Protein AF-A0AAD7HSR8-F1 (afdb_monomer_lite)

InterPro domains:
  IPR017853 Glycoside hydrolase superfamily [SSF51445] (11-82)
  IPR036962 Glycoside hydrolase, family 3, N-terminal domain superfamily [G3DSA:3.20.20.300] (2-83)
  IPR050288 Cellulose-degrading glycosyl hydrolase 3 [PTHR42715] (10-82)

Organism: NCBI:txid230809

Structure (mmCIF, N/CA/C/O backbone):
data_AF-A0AAD7HSR8-F1
#
_entry.id   AF-A0AAD7HSR8-F1
#
loop_
_atom_site.group_PDB
_atom_site.id
_atom_site.type_symbol
_atom_site.label_atom_id
_atom_site.label_alt_id
_atom_site.label_comp_id
_atom_site.label_asym_id
_atom_site.label_entity_id
_atom_site.label_seq_id
_atom_site.pdbx_PDB_ins_code
_atom_site.Cartn_x
_atom_site.Cartn_y
_atom_site.Cartn_z
_atom_site.occupancy
_atom_site.B_iso_or_equiv
_atom_site.auth_seq_id
_atom_site.auth_comp_id
_atom_site.auth_asym_id
_atom_site.auth_atom_id
_atom_site.pdbx_PDB_model_num
ATOM 1 N N . MET A 1 1 ? -20.616 11.818 -13.636 1.00 72.81 1 MET A N 1
ATOM 2 C CA . MET A 1 1 ? -21.706 10.869 -13.327 1.00 72.81 1 MET A CA 1
ATOM 3 C C . MET A 1 1 ? -21.650 10.593 -11.833 1.00 72.81 1 MET A C 1
ATOM 5 O O . MET A 1 1 ? -20.574 10.278 -11.344 1.00 72.81 1 MET A O 1
ATOM 9 N N . LEU A 1 2 ? -22.746 10.823 -11.111 1.00 88.94 2 LEU A N 1
ATOM 10 C CA . LEU A 1 2 ? -22.859 10.602 -9.667 1.00 88.94 2 LEU A CA 1
ATOM 11 C C . LEU A 1 2 ? -24.087 9.717 -9.404 1.00 88.94 2 LEU A C 1
ATOM 13 O O . LEU A 1 2 ? -25.055 9.832 -10.160 1.00 88.94 2 LEU A O 1
ATOM 17 N N . PRO A 1 3 ? -24.066 8.871 -8.358 1.00 91.69 3 PRO A N 1
ATOM 18 C CA . PRO A 1 3 ? -22.989 8.697 -7.372 1.00 91.69 3 PRO A CA 1
ATOM 19 C C . PRO A 1 3 ? -21.842 7.789 -7.855 1.00 91.69 3 PRO A C 1
ATOM 21 O O . PRO A 1 3 ? -21.960 7.100 -8.868 1.00 91.69 3 PRO A O 1
ATOM 24 N N . ALA A 1 4 ? -20.723 7.789 -7.118 1.00 93.12 4 ALA A N 1
ATOM 25 C CA . ALA A 1 4 ? -19.633 6.842 -7.346 1.00 93.12 4 ALA A CA 1
ATOM 26 C C . ALA A 1 4 ? -20.127 5.396 -7.114 1.00 93.12 4 ALA A C 1
ATOM 28 O O . ALA A 1 4 ? -20.801 5.141 -6.112 1.00 93.12 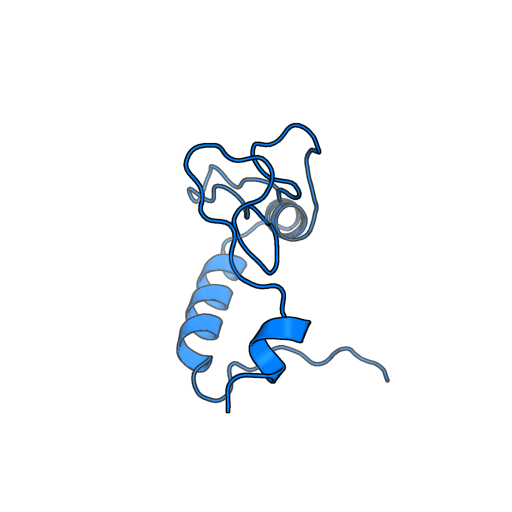4 ALA A O 1
ATOM 29 N N . PRO A 1 5 ? -19.827 4.447 -8.017 1.00 93.25 5 PRO A N 1
ATOM 30 C CA . PRO A 1 5 ? -20.297 3.075 -7.883 1.00 93.25 5 PRO A CA 1
ATOM 31 C C . PRO A 1 5 ? -19.616 2.367 -6.707 1.00 93.25 5 PRO A C 1
ATOM 33 O O . PRO A 1 5 ? -18.407 2.474 -6.506 1.00 93.25 5 PRO A O 1
ATOM 36 N N . ASN A 1 6 ? -20.390 1.585 -5.954 1.00 91.56 6 ASN A N 1
ATOM 37 C CA . ASN A 1 6 ? -19.845 0.726 -4.908 1.00 91.56 6 ASN A CA 1
ATOM 38 C C . ASN A 1 6 ? -19.096 -0.464 -5.520 1.00 91.56 6 ASN A C 1
ATOM 40 O O . ASN A 1 6 ? -19.579 -1.098 -6.459 1.00 91.56 6 ASN A O 1
ATOM 44 N N . VAL A 1 7 ? -17.953 -0.822 -4.931 1.00 93.81 7 VAL A N 1
ATOM 45 C CA . VAL A 1 7 ? -17.216 -2.044 -5.286 1.00 93.81 7 VAL A CA 1
ATOM 46 C C . VAL A 1 7 ? -18.112 -3.252 -5.017 1.00 93.81 7 VAL A C 1
ATOM 48 O O . VAL A 1 7 ? -18.647 -3.361 -3.918 1.00 93.81 7 VAL A O 1
ATOM 51 N N . LYS A 1 8 ? -18.281 -4.160 -5.985 1.00 92.38 8 LYS A N 1
ATOM 52 C CA . LYS A 1 8 ? -19.115 -5.371 -5.842 1.00 92.38 8 LYS A CA 1
ATOM 53 C C . LYS A 1 8 ? -18.309 -6.655 -5.621 1.00 92.38 8 LYS A C 1
ATOM 55 O O . LYS A 1 8 ? -18.781 -7.526 -4.903 1.00 92.38 8 LYS A O 1
ATOM 60 N N . GLY A 1 9 ? -17.078 -6.727 -6.135 1.00 89.75 9 GLY A N 1
ATOM 61 C CA . GLY A 1 9 ? -16.269 -7.954 -6.113 1.00 89.75 9 GLY A CA 1
ATOM 62 C C . GLY A 1 9 ? -16.657 -8.909 -7.234 1.00 89.75 9 GLY A C 1
ATOM 63 O O . GLY A 1 9 ? -17.037 -10.042 -6.976 1.00 89.75 9 GLY A O 1
ATOM 64 N N . GLU A 1 10 ? -16.613 -8.423 -8.471 1.00 91.94 10 GLU A N 1
ATOM 65 C CA . GLU A 1 10 ? -16.974 -9.188 -9.667 1.00 91.94 10 GLU A CA 1
ATOM 66 C C . GLU A 1 10 ? -15.756 -9.937 -10.234 1.00 91.94 10 GLU A C 1
ATOM 68 O O . GLU A 1 10 ? -14.614 -9.492 -10.077 1.00 91.94 10 GLU A O 1
ATOM 73 N N . GLY A 1 11 ? -16.001 -11.075 -10.890 1.00 94.06 11 GLY A N 1
ATOM 74 C CA . GLY A 1 11 ? -14.957 -11.910 -11.492 1.00 94.06 11 GLY A CA 1
ATOM 75 C C . GLY A 1 11 ? -13.896 -12.359 -10.483 1.00 94.06 11 GLY A C 1
ATOM 76 O O . GLY A 1 11 ? -14.204 -12.700 -9.338 1.00 94.06 11 GLY A O 1
ATOM 77 N N . ASP A 1 12 ? -12.633 -12.296 -10.899 1.00 96.19 12 ASP A N 1
ATOM 78 C CA . ASP A 1 12 ? -11.480 -12.747 -10.108 1.00 96.19 12 ASP A CA 1
ATOM 79 C C . ASP A 1 12 ? -11.277 -11.957 -8.799 1.00 96.19 12 ASP A C 1
ATOM 81 O O . ASP A 1 12 ? -10.558 -12.389 -7.897 1.00 96.19 12 ASP A O 1
ATOM 85 N N . TRP A 1 13 ? -11.949 -10.811 -8.644 1.00 96.00 13 TRP A N 1
ATOM 86 C CA . TRP A 1 13 ? -11.842 -9.962 -7.457 1.00 96.00 13 TRP A CA 1
ATOM 87 C C . TRP A 1 13 ? -12.773 -10.364 -6.311 1.00 96.00 13 TRP A C 1
ATOM 89 O O . TRP A 1 13 ? -12.631 -9.823 -5.211 1.00 96.00 13 TRP A O 1
ATOM 99 N N . ALA A 1 14 ? -13.699 -11.308 -6.514 1.00 96.75 14 ALA A N 1
ATOM 100 C CA . ALA A 1 14 ? -14.695 -11.689 -5.509 1.00 96.75 14 ALA A CA 1
ATOM 101 C C . ALA A 1 14 ? -14.062 -12.060 -4.156 1.00 96.75 14 ALA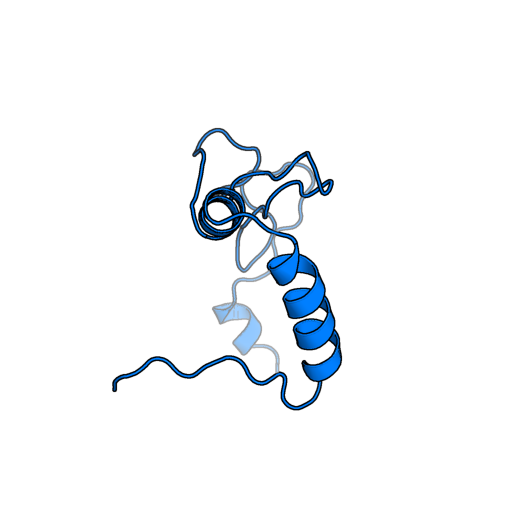 A C 1
ATOM 103 O O . ALA A 1 14 ? -14.418 -11.506 -3.112 1.00 96.75 14 ALA A O 1
ATOM 104 N N . ALA A 1 15 ? -13.056 -12.939 -4.169 1.00 97.06 15 ALA A N 1
ATOM 105 C CA . ALA A 1 15 ? -12.373 -13.372 -2.951 1.00 97.06 15 ALA A CA 1
ATOM 106 C C . ALA A 1 15 ? -11.610 -12.226 -2.262 1.00 97.06 15 ALA A C 1
ATOM 108 O O . ALA A 1 15 ? -11.613 -12.122 -1.031 1.00 97.06 15 ALA A O 1
ATOM 109 N N . ALA A 1 16 ? -10.972 -11.351 -3.044 1.00 97.06 16 ALA A N 1
ATOM 110 C CA . ALA A 1 16 ? -10.228 -10.210 -2.521 1.00 97.06 16 ALA A CA 1
ATOM 111 C C . ALA A 1 16 ? -11.165 -9.196 -1.849 1.00 97.06 16 ALA A C 1
ATOM 113 O O . ALA A 1 16 ? -10.899 -8.750 -0.732 1.00 97.06 16 ALA A O 1
ATOM 114 N N . VAL A 1 17 ? -12.302 -8.893 -2.483 1.00 97.56 17 VAL A N 1
ATOM 115 C CA . VAL A 1 17 ? -13.301 -7.961 -1.944 1.00 97.56 17 VAL A CA 1
ATOM 116 C C . VAL A 1 17 ? -13.948 -8.511 -0.677 1.00 97.56 17 VAL A C 1
ATOM 118 O O . VAL A 1 17 ? -14.118 -7.754 0.278 1.00 97.56 17 VAL A O 1
ATOM 121 N N . THR A 1 18 ? -14.235 -9.812 -0.601 1.00 97.44 18 THR A N 1
ATOM 122 C CA . THR A 1 18 ? -14.733 -10.435 0.637 1.00 97.44 18 THR A CA 1
ATOM 123 C C . THR A 1 18 ? -13.758 -10.241 1.800 1.00 97.44 18 THR A C 1
ATOM 125 O O . THR A 1 18 ? -14.161 -9.793 2.876 1.00 97.44 18 THR A O 1
ATOM 128 N N . LYS A 1 19 ? -12.459 -10.488 1.585 1.00 97.31 19 LYS A N 1
ATOM 129 C CA . LYS A 1 19 ? -11.426 -10.268 2.613 1.00 97.31 19 LYS A CA 1
ATOM 130 C C . LYS A 1 19 ? -11.296 -8.790 2.989 1.00 97.31 19 LYS A C 1
ATOM 132 O O . LYS A 1 19 ? -11.229 -8.463 4.172 1.00 97.31 19 LYS A O 1
ATOM 137 N N . ALA A 1 20 ? -11.316 -7.895 2.002 1.00 96.88 20 ALA A N 1
ATOM 138 C CA . ALA A 1 20 ? -11.240 -6.456 2.233 1.00 96.88 20 ALA A CA 1
ATOM 139 C C . ALA A 1 20 ? -12.426 -5.947 3.066 1.00 96.88 20 ALA A C 1
ATOM 141 O O . ALA A 1 20 ? -12.232 -5.166 3.995 1.00 96.88 20 ALA A O 1
ATOM 142 N N . ARG A 1 21 ? -13.649 -6.424 2.802 1.00 96.81 21 ARG A N 1
ATOM 143 C CA . ARG A 1 21 ? -14.830 -6.097 3.618 1.00 96.81 21 ARG A CA 1
ATOM 144 C C . ARG A 1 21 ? -14.690 -6.587 5.054 1.00 96.81 21 ARG A C 1
ATOM 146 O O . ARG A 1 21 ? -14.933 -5.814 5.973 1.00 96.81 21 ARG A O 1
ATOM 153 N N . ALA A 1 22 ? -14.249 -7.828 5.251 1.00 97.44 22 ALA A N 1
ATOM 154 C CA . ALA A 1 22 ? -14.055 -8.388 6.587 1.00 97.44 22 ALA A CA 1
ATOM 155 C C . ALA A 1 22 ? -12.979 -7.634 7.394 1.00 97.44 22 ALA A C 1
ATOM 157 O O . ALA A 1 22 ? -13.135 -7.431 8.597 1.00 97.44 22 ALA A O 1
ATOM 158 N N . PHE A 1 23 ? -11.906 -7.181 6.740 1.00 97.38 23 PHE A N 1
ATOM 159 C CA . PHE A 1 23 ? -10.872 -6.362 7.373 1.00 97.38 23 PHE A CA 1
ATOM 160 C C . PHE A 1 23 ? -11.377 -4.945 7.682 1.00 97.38 23 PHE A C 1
ATOM 162 O O . PHE A 1 23 ? -11.305 -4.491 8.820 1.00 97.38 23 PHE A O 1
ATOM 169 N N . THR A 1 24 ? -11.953 -4.257 6.691 1.00 96.44 24 THR A N 1
ATOM 170 C CA . THR A 1 24 ? -12.443 -2.872 6.838 1.00 96.44 24 THR A CA 1
ATOM 171 C C . THR A 1 24 ? -13.603 -2.734 7.824 1.00 96.44 24 THR A C 1
ATOM 173 O O . THR A 1 24 ? -13.768 -1.667 8.417 1.00 96.44 24 THR A O 1
ATOM 176 N 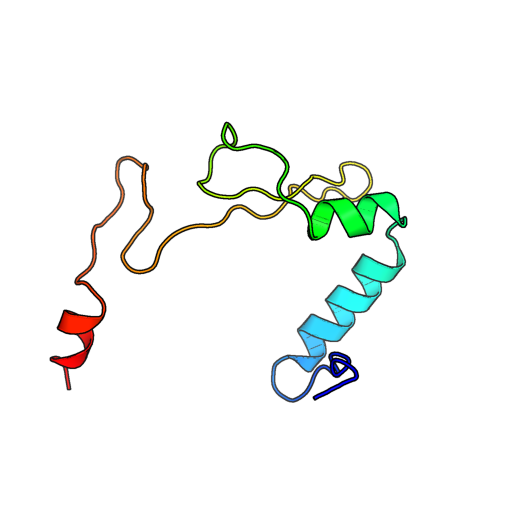N . ALA A 1 25 ? -14.383 -3.797 8.042 1.00 97.44 25 ALA A N 1
ATOM 177 C CA . ALA A 1 25 ? -15.431 -3.842 9.060 1.00 97.44 25 ALA A CA 1
ATOM 178 C C . ALA A 1 25 ? -14.884 -3.750 10.495 1.00 97.44 25 ALA A C 1
ATOM 180 O O . ALA A 1 25 ? -15.586 -3.270 11.378 1.00 97.44 25 ALA A O 1
ATOM 181 N N . GLN A 1 26 ? -13.633 -4.159 10.726 1.00 97.81 26 GLN A N 1
ATOM 182 C CA . GLN A 1 26 ? -12.981 -4.081 12.038 1.00 97.81 26 GLN A CA 1
ATOM 183 C C . GLN A 1 26 ? -12.370 -2.703 12.323 1.00 97.81 26 GLN A C 1
ATOM 185 O O . GLN A 1 26 ? -11.876 -2.487 13.430 1.00 97.81 26 GLN A O 1
ATOM 190 N N . LEU A 1 27 ? -12.347 -1.798 11.337 1.00 97.62 27 LEU A N 1
ATOM 191 C CA . LEU A 1 27 ? -11.679 -0.501 11.433 1.00 97.62 27 LEU A CA 1
ATOM 192 C C . LEU A 1 27 ? -12.576 0.568 12.053 1.00 97.62 27 LEU A C 1
ATOM 194 O O . LEU A 1 27 ? -13.740 0.719 11.664 1.00 97.62 27 LEU A O 1
ATOM 198 N N . THR A 1 28 ? -11.996 1.386 12.930 1.00 98.06 28 THR A N 1
ATOM 199 C CA . THR A 1 28 ? -12.606 2.657 13.340 1.00 98.06 28 THR A CA 1
ATOM 200 C C . THR A 1 28 ? -12.619 3.653 12.175 1.00 98.06 28 THR A C 1
ATOM 202 O O . THR A 1 28 ? -11.970 3.450 11.145 1.00 98.06 28 THR A O 1
ATOM 205 N N . LEU A 1 29 ? -13.366 4.751 12.315 1.00 97.56 29 LEU A N 1
ATOM 206 C CA . LEU A 1 29 ? -13.398 5.796 11.290 1.00 97.56 29 LEU A CA 1
ATOM 207 C C . LEU A 1 29 ? -12.000 6.389 11.041 1.00 97.56 29 LEU A C 1
ATOM 209 O O . LEU A 1 29 ? -11.575 6.482 9.892 1.00 97.56 29 LEU A O 1
ATOM 213 N N . ASP A 1 30 ? -11.257 6.688 12.106 1.00 96.94 30 ASP A N 1
ATOM 214 C CA . ASP A 1 30 ? -9.895 7.221 12.000 1.00 96.94 30 ASP A CA 1
ATOM 215 C C . ASP A 1 30 ? -8.938 6.220 11.345 1.00 96.94 30 ASP A C 1
ATOM 217 O O . ASP A 1 30 ? -8.090 6.593 10.536 1.00 96.94 30 ASP A O 1
ATOM 221 N N . GLU A 1 31 ? -9.083 4.927 11.648 1.00 97.44 31 GLU A N 1
ATOM 222 C CA . GLU A 1 31 ? -8.290 3.876 11.007 1.00 97.44 31 GLU A CA 1
ATOM 223 C C . GLU A 1 31 ? -8.602 3.771 9.506 1.00 97.44 31 GLU A C 1
ATOM 225 O O . GLU A 1 31 ? -7.682 3.593 8.709 1.00 97.44 31 GLU A O 1
ATOM 230 N N . LYS A 1 32 ? -9.862 3.958 9.088 1.00 97.31 32 LYS A N 1
ATOM 231 C CA . LYS A 1 32 ? -10.224 4.021 7.660 1.00 97.31 32 LYS A CA 1
ATOM 232 C C . LYS A 1 32 ? -9.580 5.219 6.966 1.00 97.31 32 LYS A C 1
ATOM 234 O O . LYS A 1 32 ? -9.029 5.054 5.881 1.00 97.31 32 LYS A O 1
ATOM 239 N N . ILE A 1 33 ? -9.588 6.390 7.606 1.00 96.88 33 ILE A N 1
ATOM 240 C CA . ILE A 1 33 ? -8.954 7.606 7.071 1.00 96.88 33 ILE A CA 1
ATOM 241 C C . ILE A 1 33 ? -7.447 7.388 6.873 1.00 96.88 33 ILE A C 1
ATOM 243 O O . ILE A 1 33 ? -6.893 7.780 5.849 1.00 96.88 33 ILE A O 1
ATOM 247 N N . LYS A 1 34 ? -6.773 6.700 7.801 1.00 94.69 34 LYS A N 1
ATOM 248 C CA . LYS A 1 34 ? -5.337 6.394 7.676 1.00 94.69 34 LYS A CA 1
ATOM 249 C C . LYS A 1 34 ? -4.999 5.559 6.441 1.00 94.69 34 LYS A C 1
ATOM 251 O O . LYS A 1 34 ? -3.926 5.743 5.875 1.00 94.69 34 LYS A O 1
ATOM 256 N N . VAL A 1 35 ? -5.889 4.665 6.007 1.00 95.38 35 VAL A N 1
ATOM 257 C CA . VAL A 1 35 ? -5.676 3.862 4.789 1.00 95.38 35 VAL A CA 1
ATOM 258 C C . VAL A 1 35 ? -5.733 4.733 3.532 1.00 95.38 35 VAL A C 1
ATOM 260 O O . VAL A 1 35 ? -5.018 4.462 2.572 1.00 95.38 35 VAL A O 1
ATOM 263 N N . THR A 1 36 ? -6.554 5.784 3.530 1.00 95.25 36 THR A N 1
ATOM 264 C CA . THR A 1 36 ? -6.768 6.647 2.358 1.00 95.25 36 THR A CA 1
ATOM 265 C C . THR A 1 36 ? -5.853 7.866 2.303 1.00 95.25 36 THR A C 1
ATOM 267 O O . THR A 1 36 ? -5.778 8.519 1.266 1.00 95.25 36 THR A O 1
ATOM 270 N N . THR A 1 37 ? -5.173 8.189 3.402 1.00 93.94 37 THR A N 1
ATOM 271 C CA . THR A 1 37 ? -4.414 9.434 3.544 1.00 93.94 37 THR A CA 1
ATOM 272 C C . THR A 1 37 ? -2.916 9.165 3.603 1.00 93.94 37 THR A C 1
ATOM 274 O O . THR A 1 37 ? -2.452 8.291 4.340 1.00 93.94 37 THR A O 1
ATOM 277 N N . GLY A 1 38 ? -2.155 9.944 2.833 1.00 92.88 38 GLY A N 1
ATOM 278 C CA . GLY A 1 38 ? -0.697 9.953 2.901 1.00 92.88 38 GLY A CA 1
ATOM 279 C C . GLY A 1 38 ? -0.212 10.602 4.196 1.00 92.88 38 GLY A C 1
ATOM 280 O O . GLY A 1 38 ? -0.750 11.632 4.594 1.00 92.88 38 GLY A O 1
ATOM 281 N N . VAL A 1 39 ? 0.774 10.000 4.863 1.00 87.19 39 VAL A N 1
ATOM 282 C CA . VAL A 1 39 ? 1.219 10.461 6.194 1.00 87.19 39 VAL A CA 1
ATOM 283 C C . VAL A 1 39 ? 2.581 11.141 6.211 1.00 87.19 39 VAL A C 1
ATOM 285 O O . VAL A 1 39 ? 2.811 11.950 7.102 1.00 87.19 39 VAL A O 1
ATOM 288 N N . ASP A 1 40 ? 3.475 10.850 5.261 1.00 67.50 40 ASP A N 1
ATOM 289 C CA . ASP A 1 40 ? 4.803 11.471 5.243 1.00 67.50 40 ASP A CA 1
ATOM 290 C C . ASP A 1 40 ? 5.511 11.340 3.882 1.00 67.50 40 ASP A C 1
ATOM 292 O O . ASP A 1 40 ? 5.416 10.300 3.219 1.00 67.50 40 ASP A O 1
ATOM 296 N N . VAL A 1 41 ? 6.265 12.380 3.513 1.00 62.44 41 VAL A N 1
ATOM 297 C CA . VAL A 1 41 ? 7.248 12.395 2.413 1.00 62.44 41 VAL A CA 1
ATOM 298 C C . VAL A 1 41 ? 8.617 11.847 2.846 1.00 62.44 41 VAL A C 1
ATOM 300 O O . VAL A 1 41 ? 9.450 11.567 1.991 1.00 62.44 41 VAL A O 1
ATOM 303 N N . LEU A 1 42 ? 8.850 11.673 4.154 1.00 66.44 42 LEU A N 1
ATOM 304 C CA . LEU A 1 42 ? 10.070 11.094 4.741 1.00 66.44 42 LEU A CA 1
ATOM 305 C C . LEU A 1 42 ? 9.972 9.580 4.998 1.00 66.44 42 LEU A C 1
ATOM 307 O O . LEU A 1 42 ? 10.897 8.975 5.544 1.00 66.44 42 LEU A O 1
ATOM 311 N N . GLY A 1 43 ? 8.857 8.944 4.626 1.00 72.94 43 GLY A N 1
ATOM 312 C CA . GLY A 1 43 ? 8.757 7.487 4.645 1.00 72.94 43 GLY A CA 1
ATOM 313 C C . GLY A 1 43 ? 9.709 6.835 3.633 1.00 72.94 43 GLY A C 1
ATOM 314 O O . GLY A 1 43 ? 10.283 7.491 2.771 1.00 72.94 43 GLY A O 1
ATOM 315 N N . ARG A 1 44 ? 9.876 5.508 3.711 1.00 83.50 44 ARG A N 1
ATOM 316 C CA . ARG A 1 44 ? 10.822 4.774 2.839 1.00 83.50 44 ARG A CA 1
ATOM 317 C C . ARG A 1 44 ? 10.462 4.824 1.351 1.00 83.50 44 ARG A C 1
ATOM 319 O O . ARG A 1 44 ? 11.299 4.498 0.519 1.00 83.50 44 ARG A O 1
ATOM 326 N N . CYS A 1 45 ? 9.220 5.169 1.032 1.00 88.56 45 CYS A N 1
ATOM 327 C CA . CYS A 1 45 ? 8.665 5.130 -0.316 1.00 88.56 45 CYS A CA 1
ATOM 328 C C . CYS A 1 45 ? 8.207 6.520 -0.745 1.00 88.56 45 CYS A C 1
ATOM 330 O O . CYS A 1 45 ? 7.937 7.366 0.106 1.00 88.56 45 CYS A O 1
ATOM 332 N N . VAL A 1 46 ? 8.055 6.741 -2.053 1.00 90.19 46 VAL A N 1
ATOM 333 C CA . VAL A 1 46 ? 7.624 8.041 -2.600 1.00 90.19 46 VAL A CA 1
ATOM 334 C C . VAL A 1 46 ? 6.241 8.443 -2.072 1.00 90.19 46 VAL A C 1
ATOM 336 O O . VAL A 1 46 ? 5.994 9.620 -1.822 1.00 90.19 46 VAL A O 1
ATOM 339 N N . GLY A 1 47 ? 5.351 7.468 -1.865 1.00 91.75 47 GLY A N 1
ATOM 340 C CA . GLY A 1 47 ? 4.080 7.656 -1.170 1.00 91.75 47 GLY A CA 1
ATOM 341 C C . GLY A 1 47 ? 3.858 6.584 -0.108 1.00 91.75 47 GLY A C 1
ATOM 342 O O . GLY A 1 47 ? 4.082 5.400 -0.367 1.00 91.75 47 GLY A O 1
ATOM 343 N N . ASN A 1 48 ? 3.395 6.998 1.075 1.00 92.88 48 ASN A N 1
ATOM 344 C CA . ASN A 1 48 ? 3.107 6.104 2.198 1.00 92.88 48 ASN A CA 1
ATOM 345 C C . ASN A 1 48 ? 1.751 6.443 2.820 1.00 92.88 48 ASN A C 1
ATOM 347 O O . ASN A 1 48 ? 1.513 7.603 3.162 1.00 92.88 48 ASN A O 1
ATOM 351 N N . THR A 1 49 ? 0.887 5.445 3.012 1.00 94.06 49 THR A N 1
ATOM 352 C CA . THR A 1 49 ? -0.353 5.614 3.793 1.00 94.06 49 THR A CA 1
ATOM 353 C C . THR A 1 49 ? -0.088 5.433 5.288 1.00 94.06 49 THR A C 1
ATOM 355 O O . THR A 1 49 ? 0.965 4.942 5.696 1.00 94.06 49 THR A O 1
ATOM 358 N N . GLY A 1 50 ? -1.070 5.760 6.127 1.00 92.81 50 GLY A N 1
ATOM 359 C CA . GLY A 1 50 ? -0.984 5.547 7.570 1.00 92.81 50 GLY A CA 1
ATOM 360 C C . GLY A 1 50 ? -0.972 4.073 7.997 1.00 92.81 50 GLY A C 1
ATOM 361 O O . GLY A 1 50 ? -1.359 3.166 7.252 1.00 92.81 50 GLY A O 1
ATOM 362 N N . THR A 1 51 ? -0.544 3.846 9.242 1.00 93.88 51 THR A N 1
ATOM 363 C CA . THR A 1 51 ? -0.455 2.523 9.882 1.00 93.88 51 THR A CA 1
ATOM 364 C C . THR A 1 51 ? -1.622 2.272 10.845 1.00 93.88 51 THR A C 1
ATOM 366 O O . THR A 1 51 ? -2.203 3.209 11.401 1.00 93.88 51 THR A O 1
ATOM 369 N N . ILE A 1 52 ? -1.966 0.997 11.071 1.00 96.44 52 ILE A N 1
ATOM 370 C CA . ILE A 1 52 ? -2.963 0.570 12.073 1.00 96.44 52 ILE A CA 1
ATOM 371 C C . ILE A 1 52 ? -2.342 -0.545 12.936 1.00 96.44 52 ILE A C 1
ATOM 373 O O . ILE A 1 52 ? -2.563 -1.731 12.675 1.00 96.44 52 ILE A O 1
ATOM 377 N N . PRO A 1 53 ? -1.545 -0.192 13.967 1.00 94.88 53 PRO A N 1
ATOM 378 C CA . PRO A 1 53 ? -0.798 -1.165 14.772 1.00 94.88 53 PRO A CA 1
ATOM 379 C C . PRO A 1 53 ? -1.678 -2.203 15.475 1.00 94.88 53 PRO 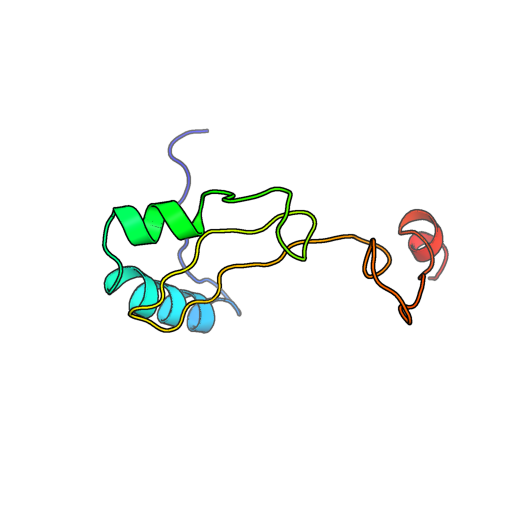A C 1
ATOM 381 O O . PRO A 1 53 ? -1.294 -3.364 15.567 1.00 94.88 53 PRO A O 1
ATOM 384 N N . ARG A 1 54 ? -2.889 -1.812 15.899 1.00 97.44 54 ARG A N 1
ATOM 385 C CA . ARG A 1 54 ? -3.869 -2.684 16.572 1.00 97.44 54 ARG A CA 1
ATOM 386 C C . ARG A 1 54 ? -4.218 -3.937 15.763 1.00 97.44 54 ARG A C 1
ATOM 388 O O . ARG A 1 54 ? -4.460 -4.987 16.345 1.00 97.44 54 ARG A O 1
ATOM 395 N N . LEU A 1 55 ? -4.245 -3.817 14.435 1.00 96.62 55 LEU A N 1
ATOM 396 C CA . LEU A 1 55 ? -4.524 -4.917 13.505 1.00 96.62 55 LEU A CA 1
ATOM 397 C C . LEU A 1 55 ? -3.279 -5.352 12.716 1.00 96.62 55 LEU A C 1
ATOM 399 O O . LEU A 1 55 ? -3.396 -6.066 11.724 1.00 96.62 55 LEU A O 1
ATOM 403 N N . GLY A 1 56 ? -2.086 -4.895 13.111 1.00 95.06 56 GLY A N 1
ATOM 404 C CA . GLY A 1 56 ? -0.828 -5.227 12.438 1.00 95.06 56 GLY A CA 1
ATOM 405 C C . GLY A 1 56 ? -0.662 -4.632 11.032 1.00 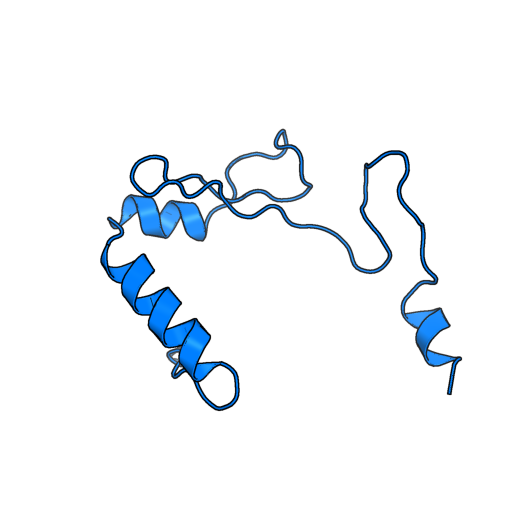95.06 56 GLY A C 1
ATOM 406 O O . GLY A 1 56 ? 0.218 -5.063 10.287 1.00 95.06 56 GLY A O 1
ATOM 407 N N . TRP A 1 57 ? -1.474 -3.644 10.647 1.00 95.00 57 TRP A N 1
ATOM 408 C CA . TRP A 1 57 ? -1.388 -3.003 9.334 1.00 95.00 57 TRP A CA 1
ATOM 409 C C . TRP A 1 57 ? -0.223 -2.014 9.278 1.00 95.00 57 TRP A C 1
ATOM 411 O O . TRP A 1 57 ? -0.178 -1.039 10.036 1.00 95.00 57 TRP A O 1
ATOM 421 N N . LYS A 1 58 ? 0.692 -2.226 8.332 1.00 93.31 58 LYS A N 1
ATOM 422 C CA . LYS A 1 58 ? 1.912 -1.419 8.180 1.00 93.31 58 LYS A CA 1
ATOM 423 C C . LYS A 1 58 ? 1.780 -0.242 7.209 1.00 93.31 58 LYS A C 1
ATOM 425 O O . LYS A 1 58 ? 2.743 0.497 7.053 1.00 93.31 58 LYS A O 1
ATOM 430 N N . GLY A 1 59 ? 0.613 -0.052 6.594 1.00 92.75 59 GLY A N 1
ATOM 431 C CA . GLY A 1 59 ? 0.435 0.925 5.519 1.00 92.75 59 GLY A CA 1
ATOM 432 C C . GLY A 1 59 ? 0.811 0.366 4.146 1.00 92.75 59 GLY A C 1
ATOM 433 O O . GLY A 1 59 ? 1.387 -0.717 4.031 1.00 92.75 59 GLY A O 1
ATOM 434 N N . PHE A 1 60 ? 0.470 1.118 3.103 1.00 94.00 60 PHE A N 1
ATOM 435 C CA . PHE A 1 60 ? 0.940 0.896 1.741 1.00 94.00 60 PHE A CA 1
ATOM 436 C C . PHE A 1 60 ? 2.138 1.792 1.428 1.00 94.00 60 PHE A C 1
ATOM 438 O O . PHE A 1 60 ? 2.189 2.940 1.865 1.00 94.00 60 PHE A O 1
ATOM 445 N N . CYS A 1 61 ? 3.059 1.254 0.633 1.00 92.56 61 CYS A N 1
ATOM 446 C CA . CYS A 1 61 ? 4.272 1.883 0.117 1.00 92.56 61 CYS A CA 1
ATOM 447 C C . CYS A 1 61 ? 4.186 1.867 -1.417 1.00 92.56 61 CYS A C 1
ATOM 449 O O . CYS A 1 61 ? 3.975 0.799 -1.993 1.00 92.56 61 CYS A O 1
ATOM 451 N N . LEU A 1 62 ? 4.272 3.030 -2.070 1.00 92.75 62 LEU A N 1
ATOM 452 C CA . LEU A 1 62 ? 3.875 3.211 -3.475 1.00 92.75 62 LEU A CA 1
ATOM 453 C C . LEU A 1 62 ? 5.017 3.763 -4.341 1.00 92.75 62 LEU A C 1
ATOM 455 O O . LEU A 1 62 ? 5.739 4.660 -3.895 1.00 92.75 62 LEU A O 1
ATOM 459 N N . ASP A 1 63 ? 5.146 3.247 -5.574 1.00 89.69 63 ASP A N 1
ATOM 460 C CA . ASP A 1 63 ? 6.194 3.641 -6.529 1.00 89.69 63 ASP A CA 1
ATOM 461 C C . ASP A 1 63 ? 5.858 3.351 -8.026 1.00 89.69 63 ASP A C 1
ATOM 463 O O . ASP A 1 63 ? 4.695 3.446 -8.420 1.00 89.69 63 ASP A O 1
ATOM 467 N N . SER A 1 64 ? 6.868 3.075 -8.872 1.00 92.62 64 SER A N 1
ATOM 468 C CA . SER A 1 64 ? 7.001 3.562 -10.259 1.00 92.62 64 SER A CA 1
ATOM 469 C C . SER A 1 64 ? 6.759 2.526 -11.388 1.00 92.62 64 SER A C 1
ATOM 471 O O . SER A 1 64 ? 6.614 1.336 -11.115 1.00 92.62 64 SER A O 1
ATOM 473 N N . PRO A 1 65 ? 6.744 2.944 -12.679 1.00 93.56 65 PRO A N 1
ATOM 474 C CA . PRO A 1 65 ? 6.374 2.082 -13.811 1.00 93.56 65 PRO A CA 1
ATOM 475 C C . PRO A 1 65 ? 7.514 1.315 -14.522 1.00 93.56 65 PRO A C 1
ATOM 477 O O . PRO A 1 65 ? 7.208 0.519 -15.405 1.00 93.56 65 PRO A O 1
ATOM 480 N N . LEU A 1 66 ? 8.802 1.548 -14.218 1.00 94.06 66 LEU A N 1
ATOM 481 C CA . LEU A 1 66 ? 9.937 0.899 -14.927 1.00 94.06 66 LEU A CA 1
ATOM 482 C C . LEU A 1 66 ? 11.023 0.306 -14.012 1.00 94.06 66 LEU A C 1
ATOM 484 O O . LEU A 1 66 ? 12.129 -0.003 -14.455 1.00 94.06 66 LEU A O 1
ATOM 488 N N . GLY A 1 67 ? 10.715 0.159 -12.728 1.00 93.50 67 GLY A N 1
ATOM 489 C CA . GLY A 1 67 ? 11.640 -0.312 -11.701 1.00 93.50 67 GLY A CA 1
ATOM 490 C C . GLY A 1 67 ? 11.334 0.321 -10.348 1.00 93.50 67 GLY A C 1
ATOM 491 O O . GLY A 1 67 ? 10.416 1.134 -10.228 1.00 93.50 67 GLY A O 1
ATOM 492 N N . VAL A 1 68 ? 12.111 -0.044 -9.330 1.00 94.62 68 VAL A N 1
ATOM 493 C CA . VAL A 1 68 ? 12.035 0.606 -8.014 1.00 94.62 68 VAL A CA 1
ATOM 494 C C . VAL A 1 68 ? 12.874 1.882 -8.056 1.00 94.62 68 VAL A C 1
ATOM 496 O O . VAL A 1 68 ? 14.068 1.848 -8.351 1.00 94.62 68 VAL A O 1
ATOM 499 N N . ARG A 1 69 ? 12.242 3.020 -7.804 1.00 90.88 69 ARG A N 1
ATOM 500 C CA . ARG A 1 69 ? 12.839 4.350 -7.781 1.00 90.88 69 ARG A CA 1
ATOM 501 C C . ARG A 1 69 ? 13.482 4.602 -6.417 1.00 90.88 69 ARG A C 1
ATOM 503 O O . ARG A 1 69 ? 12.947 4.210 -5.388 1.00 90.88 69 ARG A O 1
ATOM 510 N N . LEU A 1 70 ? 14.598 5.335 -6.413 1.00 90.56 70 LEU A N 1
ATOM 511 C CA . LEU A 1 70 ? 15.330 5.725 -5.195 1.00 90.56 70 LEU A CA 1
ATOM 512 C C . LEU A 1 70 ?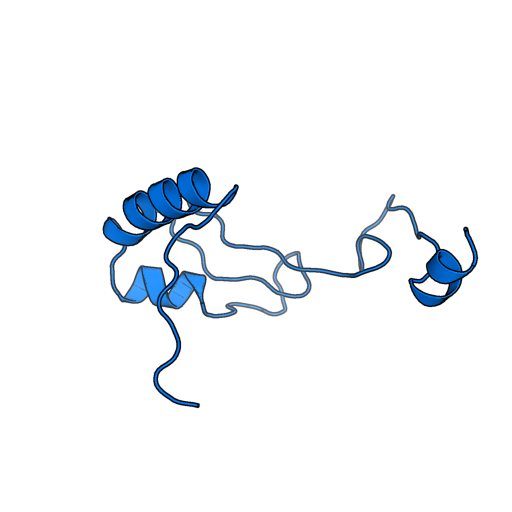 15.790 4.529 -4.333 1.00 90.56 70 LEU A C 1
ATOM 514 O O . LEU A 1 70 ? 15.934 4.667 -3.122 1.00 90.56 70 LEU A O 1
ATOM 518 N N . ALA A 1 71 ? 16.038 3.376 -4.959 1.00 92.38 71 ALA A N 1
ATOM 519 C CA . ALA A 1 71 ? 16.596 2.187 -4.321 1.00 92.38 71 ALA A CA 1
ATOM 520 C C . ALA A 1 71 ? 17.951 1.819 -4.941 1.00 92.38 71 ALA A C 1
ATOM 522 O O . ALA A 1 71 ? 18.192 2.059 -6.127 1.00 92.38 71 ALA A O 1
ATOM 523 N N . ASP A 1 72 ? 18.827 1.224 -4.137 1.00 94.94 72 ASP A N 1
ATOM 524 C CA . ASP A 1 72 ? 20.082 0.618 -4.568 1.00 94.94 72 ASP A CA 1
ATOM 525 C C . ASP A 1 72 ? 19.887 -0.863 -4.933 1.00 94.94 72 ASP A C 1
ATOM 527 O O . ASP A 1 72 ? 18.879 -1.486 -4.601 1.00 94.94 72 ASP A O 1
ATOM 531 N N . PHE A 1 73 ? 20.832 -1.419 -5.702 1.00 96.19 73 PHE A N 1
ATOM 532 C CA . PHE A 1 73 ? 20.796 -2.810 -6.189 1.00 96.19 73 PHE A CA 1
ATOM 533 C C . PHE A 1 73 ? 19.510 -3.203 -6.951 1.00 96.19 73 PHE A C 1
ATOM 535 O O . PHE A 1 73 ? 19.192 -4.385 -7.088 1.00 96.19 73 PHE A O 1
ATOM 542 N N . ALA A 1 74 ? 18.782 -2.219 -7.486 1.00 94.94 74 ALA A N 1
ATOM 543 C CA . ALA A 1 74 ? 17.588 -2.413 -8.297 1.00 94.94 74 ALA A CA 1
ATOM 544 C C . ALA A 1 74 ? 17.917 -2.452 -9.800 1.00 94.94 74 ALA A C 1
ATOM 546 O O . ALA A 1 74 ? 18.903 -1.884 -10.266 1.00 94.94 74 ALA A O 1
ATOM 547 N N . SER A 1 75 ? 17.057 -3.112 -10.577 1.00 95.94 75 SER A N 1
ATOM 548 C CA . SER A 1 75 ? 17.132 -3.099 -12.043 1.00 95.94 75 SER A CA 1
ATOM 549 C C . SER A 1 75 ? 16.363 -1.916 -12.632 1.00 95.94 75 SER A C 1
ATOM 551 O O . SER A 1 75 ? 15.299 -1.551 -12.129 1.00 95.94 75 SER A O 1
ATOM 553 N N . ALA A 1 76 ? 16.867 -1.371 -13.742 1.00 96.19 76 ALA A N 1
ATOM 554 C CA . ALA A 1 76 ? 16.158 -0.407 -14.580 1.00 96.19 76 ALA A CA 1
ATOM 555 C C . ALA A 1 76 ? 15.665 -1.103 -15.858 1.00 96.19 76 ALA A C 1
ATOM 557 O O . ALA A 1 76 ? 16.469 -1.562 -16.672 1.00 96.19 76 ALA A O 1
ATOM 558 N N . PHE A 1 77 ? 14.346 -1.204 -16.025 1.00 95.94 77 PHE A N 1
ATOM 559 C CA . PHE A 1 77 ? 13.726 -1.855 -17.179 1.00 95.94 77 PHE A CA 1
ATOM 560 C C . PHE A 1 77 ? 13.497 -0.857 -18.329 1.00 95.94 77 PHE A C 1
ATOM 562 O O . PHE A 1 77 ? 13.471 0.356 -18.099 1.00 95.94 77 PHE A O 1
ATOM 569 N N . PRO A 1 78 ? 13.304 -1.334 -19.576 1.00 95.94 78 PRO A N 1
ATOM 570 C CA . PRO A 1 78 ? 12.894 -0.470 -20.679 1.00 95.94 78 PRO A CA 1
ATOM 571 C C . PRO A 1 78 ? 11.619 0.308 -20.338 1.00 95.94 78 PRO A C 1
ATOM 573 O O . PRO A 1 78 ? 10.691 -0.232 -19.735 1.00 95.94 78 PRO A O 1
ATOM 576 N N . ALA A 1 79 ? 11.554 1.574 -20.750 1.00 94.81 79 ALA A N 1
ATOM 577 C CA . ALA A 1 79 ? 10.360 2.384 -20.546 1.00 94.81 79 ALA A CA 1
ATOM 578 C C . ALA A 1 79 ? 9.158 1.808 -21.315 1.00 94.81 79 ALA A C 1
ATOM 580 O O . ALA A 1 79 ? 9.312 1.130 -22.333 1.00 94.81 79 ALA A O 1
ATOM 581 N N . GLY A 1 80 ? 7.941 2.144 -20.876 1.00 93.38 80 GLY A N 1
ATOM 582 C CA . GLY A 1 80 ? 6.711 1.622 -21.485 1.00 93.38 80 GLY A CA 1
ATOM 583 C C . GLY A 1 80 ? 6.608 1.866 -22.998 1.00 93.38 80 GLY A C 1
ATOM 584 O O . GLY A 1 80 ? 6.124 1.000 -23.726 1.00 93.38 80 GLY A O 1
ATOM 585 N N . ILE A 1 81 ? 7.135 2.993 -23.500 1.00 93.94 81 ILE A N 1
ATOM 586 C CA . ILE A 1 81 ? 7.165 3.283 -24.944 1.00 93.94 81 ILE A CA 1
ATOM 587 C C . ILE A 1 81 ? 8.042 2.294 -25.725 1.00 93.94 81 ILE A C 1
ATOM 589 O O . ILE A 1 81 ? 7.716 1.946 -26.856 1.00 93.94 81 ILE A O 1
ATOM 593 N N . ASN A 1 82 ? 9.111 1.786 -25.111 1.00 92.19 82 ASN A N 1
ATOM 594 C CA . ASN A 1 82 ? 9.983 0.776 -25.700 1.00 92.19 82 ASN A CA 1
ATOM 595 C C . ASN A 1 82 ? 9.349 -0.622 -25.644 1.00 92.19 82 ASN A C 1
ATOM 597 O O . ASN A 1 82 ? 9.549 -1.409 -26.566 1.00 92.19 82 ASN A O 1
ATOM 601 N N . CYS A 1 83 ? 8.548 -0.927 -24.615 1.00 89.12 83 CYS A N 1
ATOM 602 C CA . CYS A 1 83 ? 7.834 -2.205 -24.516 1.00 89.12 83 CYS A CA 1
ATOM 603 C C . CYS A 1 83 ? 6.818 -2.402 -25.648 1.00 89.12 83 CYS A C 1
ATOM 605 O O . CYS A 1 83 ? 6.625 -3.527 -26.095 1.00 89.12 83 CYS A O 1
ATOM 607 N N . ARG A 1 84 ? 6.231 -1.319 -26.177 1.00 78.69 84 ARG A N 1
ATOM 608 C CA . ARG A 1 84 ? 5.323 -1.384 -27.337 1.00 78.69 84 ARG A CA 1
ATOM 609 C C . ARG A 1 84 ? 5.983 -1.978 -28.586 1.00 78.69 84 ARG A C 1
ATOM 611 O O . ARG A 1 84 ? 5.287 -2.501 -29.448 1.00 78.69 84 ARG A O 1
ATOM 618 N N . VAL A 1 85 ? 7.305 -1.867 -28.709 1.00 69.31 85 VAL A N 1
ATOM 619 C CA . VAL A 1 85 ? 8.040 -2.259 -29.922 1.00 69.31 85 VAL A CA 1
ATOM 620 C C . VAL A 1 85 ? 8.387 -3.754 -29.930 1.00 69.31 85 VAL A C 1
ATOM 622 O O . VAL A 1 85 ? 8.921 -4.256 -30.914 1.00 69.31 85 VAL A O 1
ATOM 625 N N . ARG A 1 86 ? 8.068 -4.488 -28.857 1.00 57.09 86 ARG A N 1
ATOM 626 C CA . ARG A 1 86 ? 8.124 -5.952 -28.847 1.00 57.09 86 ARG A CA 1
ATOM 627 C C . ARG A 1 86 ? 6.722 -6.511 -29.078 1.00 57.09 86 ARG A C 1
ATOM 629 O O . ARG A 1 86 ? 5.934 -6.602 -28.140 1.00 57.09 86 ARG A O 1
ATOM 636 N N . GLY A 1 87 ? 6.438 -6.805 -30.347 1.00 49.38 87 GLY A N 1
ATOM 637 C CA . GLY A 1 87 ? 5.407 -7.767 -30.744 1.00 49.38 87 GLY A CA 1
ATOM 638 C C . GLY A 1 87 ? 5.858 -9.188 -30.447 1.00 49.38 87 GLY A C 1
ATOM 639 O O . GLY A 1 87 ? 7.085 -9.433 -30.528 1.00 49.38 87 GLY A O 1
#

pLDDT: mean 91.35, std 9.33, range [49.38, 98.06]

Foldseek 3Di:
DDDDDDDDQPDPRVVVVVVVCVVVVPDDPVRVVQQVDFDDCPDPANTWGHADVVVPRPTDHDDDDQWGPPDPPIDGHDDPVVVVVPD

Sequence (87 aa):
MLPAPNVKGEGDWAAAVTKARAFTAQLTLDEKIKVTTGVDVLGRCVGNTGTIPRLGWKGFCLDSPLGVRLADFASAFPAGINCRVRG

Secondary structure (DSSP, 8-state):
--SPPPP---GGGHHHHHHHHHHHTT--HHHHHHHHSB--SSSSSSEEBPPBGGGTB---EE--SSS-TT-SS---PPPHHHHTT--

Radius of gyration: 17.5 Å; chains: 1; bounding box: 44×26×47 Å